Protein AF-A0A7Y5U9P2-F1 (afdb_monomer_lite)

Structure (mmCIF, N/CA/C/O backbone):
data_AF-A0A7Y5U9P2-F1
#
_entry.id   AF-A0A7Y5U9P2-F1
#
loop_
_atom_site.group_PDB
_atom_site.id
_atom_site.type_symbol
_atom_site.label_atom_id
_atom_site.label_alt_id
_atom_site.label_comp_id
_atom_site.label_asym_id
_atom_site.label_entity_id
_atom_site.label_seq_id
_atom_site.pdbx_PDB_ins_code
_atom_site.Cartn_x
_atom_site.Cartn_y
_atom_site.Cartn_z
_atom_site.occupancy
_atom_site.B_iso_or_equiv
_atom_site.auth_seq_id
_atom_site.auth_comp_id
_atom_site.auth_asym_id
_atom_site.auth_atom_id
_atom_site.pdbx_PDB_model_num
ATOM 1 N N . MET A 1 1 ? 6.191 20.728 -58.300 1.00 41.56 1 MET A N 1
ATOM 2 C CA . MET A 1 1 ? 7.623 20.374 -58.241 1.00 41.56 1 MET A CA 1
ATOM 3 C C . MET A 1 1 ? 8.289 21.293 -57.233 1.00 41.56 1 MET A C 1
ATOM 5 O O . MET A 1 1 ? 8.099 22.493 -57.338 1.00 41.56 1 MET A O 1
ATOM 9 N N . SER A 1 2 ? 9.004 20.695 -56.280 1.00 43.69 2 SER A N 1
ATOM 10 C CA . SER A 1 2 ? 10.099 21.276 -55.487 1.00 43.69 2 SER A CA 1
ATOM 11 C C . SER A 1 2 ? 9.827 22.533 -54.649 1.00 43.69 2 SER A C 1
ATOM 13 O O . SER A 1 2 ? 9.914 23.647 -55.150 1.00 43.69 2 SER A O 1
ATOM 15 N N . ILE A 1 3 ? 9.689 22.352 -53.332 1.00 45.91 3 ILE A N 1
ATOM 16 C CA . ILE A 1 3 ? 10.258 23.297 -52.360 1.00 45.91 3 ILE A CA 1
ATOM 17 C C . ILE A 1 3 ? 11.087 22.473 -51.377 1.00 45.91 3 ILE A C 1
ATOM 19 O O . ILE A 1 3 ? 10.565 21.633 -50.647 1.00 45.91 3 ILE A O 1
ATOM 23 N N . GLY A 1 4 ? 12.402 22.660 -51.469 1.00 35.84 4 GLY A N 1
ATOM 24 C CA . GLY A 1 4 ? 13.397 22.046 -50.607 1.00 35.84 4 GLY A CA 1
ATOM 25 C C . GLY A 1 4 ? 13.623 22.843 -49.321 1.00 35.84 4 GLY A C 1
ATOM 26 O O . GLY A 1 4 ? 13.530 24.064 -49.306 1.00 35.84 4 GLY A O 1
ATOM 27 N N . LEU A 1 5 ? 13.895 22.077 -48.267 1.00 44.22 5 LEU A N 1
ATOM 28 C CA . LEU A 1 5 ? 14.915 22.222 -47.224 1.00 44.22 5 LEU A CA 1
ATOM 29 C C . LEU A 1 5 ? 15.394 23.612 -46.716 1.00 44.22 5 LEU A C 1
ATOM 31 O O . LEU A 1 5 ? 15.969 24.410 -47.446 1.00 44.22 5 LEU A O 1
ATOM 35 N N . ILE A 1 6 ? 15.396 23.673 -45.372 1.00 47.00 6 ILE A N 1
ATOM 36 C CA . ILE A 1 6 ? 16.311 24.353 -44.426 1.00 47.00 6 ILE A CA 1
ATOM 37 C C . ILE A 1 6 ? 15.894 25.745 -43.933 1.00 47.00 6 ILE A C 1
ATOM 39 O O . ILE A 1 6 ? 16.114 26.769 -44.567 1.00 47.00 6 ILE A O 1
ATOM 43 N N . GLY A 1 7 ? 15.430 25.758 -42.684 1.00 35.41 7 GLY A N 1
ATOM 44 C CA . GLY A 1 7 ? 15.408 26.919 -41.803 1.00 35.41 7 GLY A CA 1
ATOM 45 C C . GLY A 1 7 ? 15.567 26.436 -40.368 1.00 35.41 7 GLY A C 1
ATOM 46 O O . GLY A 1 7 ? 14.586 26.248 -39.658 1.00 35.41 7 GLY A O 1
ATOM 47 N N . ALA A 1 8 ? 16.807 26.122 -39.995 1.00 49.84 8 ALA A N 1
ATOM 48 C CA . ALA A 1 8 ? 17.192 25.709 -38.655 1.00 49.84 8 ALA A CA 1
ATOM 49 C C . ALA A 1 8 ? 16.978 26.846 -37.646 1.00 49.84 8 ALA A C 1
ATOM 51 O O . ALA A 1 8 ? 17.424 27.968 -37.876 1.00 49.84 8 ALA A O 1
ATOM 52 N N . GLY A 1 9 ? 16.370 26.518 -36.506 1.00 35.91 9 GLY A N 1
ATOM 53 C CA . GLY A 1 9 ? 16.414 27.359 -35.315 1.00 35.91 9 GLY A CA 1
ATOM 54 C C . GLY A 1 9 ? 15.112 27.378 -34.531 1.00 35.91 9 GLY A C 1
ATOM 55 O O . GLY A 1 9 ? 14.292 28.256 -34.757 1.00 35.91 9 GLY A O 1
ATOM 56 N N . ALA A 1 10 ? 14.959 26.449 -33.583 1.00 37.12 10 ALA A N 1
ATOM 57 C CA . ALA A 1 10 ? 14.466 26.745 -32.234 1.00 37.12 10 ALA A CA 1
ATOM 58 C C . ALA A 1 10 ? 14.380 25.477 -31.365 1.00 37.12 10 ALA A C 1
ATOM 60 O O . ALA A 1 10 ? 13.812 24.468 -31.766 1.00 37.12 10 ALA A O 1
ATOM 61 N N . LEU A 1 11 ? 14.858 25.644 -30.130 1.00 37.47 11 LEU A N 1
ATOM 62 C CA . LEU A 1 11 ? 14.423 24.983 -28.898 1.00 37.47 11 LEU A CA 1
ATOM 63 C C . LEU A 1 11 ? 14.858 23.535 -28.619 1.00 37.47 11 LEU A C 1
ATOM 65 O O . LEU A 1 11 ? 14.183 22.551 -28.902 1.00 37.47 11 LEU A O 1
ATOM 69 N N . SER A 1 12 ? 15.963 23.466 -27.882 1.00 54.12 12 SER A N 1
ATOM 70 C CA . SER A 1 12 ? 16.293 22.445 -26.894 1.00 54.12 12 SER A CA 1
ATOM 71 C C . SER A 1 12 ? 15.109 22.129 -25.976 1.00 54.12 12 SER A C 1
ATOM 73 O O . SER A 1 12 ? 14.766 23.008 -25.199 1.00 54.12 12 SER A O 1
ATOM 75 N N . ILE A 1 13 ? 14.571 20.901 -25.968 1.00 40.31 13 ILE A N 1
ATOM 76 C CA . ILE A 1 13 ? 14.092 20.228 -24.742 1.00 40.31 13 ILE A CA 1
ATOM 77 C C . ILE A 1 13 ? 14.011 18.703 -24.967 1.00 40.31 13 ILE A C 1
ATOM 79 O O . ILE A 1 13 ? 13.322 18.241 -25.867 1.00 40.31 13 ILE A O 1
ATOM 83 N N . GLY A 1 14 ? 14.683 17.933 -24.106 1.00 39.47 14 GLY A N 1
ATOM 84 C CA . GLY A 1 14 ? 14.170 16.657 -23.596 1.00 39.47 14 GLY A CA 1
ATOM 85 C C . GLY A 1 14 ? 14.153 15.437 -24.519 1.00 39.47 14 GLY A C 1
ATOM 86 O O . GLY A 1 14 ? 13.094 15.019 -24.964 1.00 39.47 14 GLY A O 1
ATOM 87 N N . VAL A 1 15 ? 15.286 14.741 -24.648 1.00 40.34 15 VAL A N 1
ATOM 88 C CA . VAL A 1 15 ? 15.251 13.282 -24.866 1.00 40.34 15 VAL A CA 1
ATOM 89 C C . VAL A 1 15 ? 16.129 12.599 -23.826 1.00 40.34 15 VAL A C 1
ATOM 91 O O . VAL A 1 15 ? 17.180 12.037 -24.108 1.00 40.34 15 VAL A O 1
ATOM 94 N N . GLY A 1 16 ? 15.684 12.687 -22.576 1.00 32.62 16 GLY A N 1
ATOM 95 C CA . GLY A 1 16 ? 16.026 11.709 -21.553 1.00 32.62 16 GLY A CA 1
ATOM 96 C C . GLY A 1 16 ? 14.939 10.642 -21.528 1.00 32.62 16 GLY A C 1
ATOM 97 O O . GLY A 1 16 ? 14.170 10.587 -20.576 1.00 32.62 16 GLY A O 1
ATOM 98 N N . CYS A 1 17 ? 14.829 9.829 -22.583 1.00 46.78 17 CYS A N 1
ATOM 99 C CA . CYS A 1 17 ? 14.017 8.615 -22.529 1.00 46.78 17 CYS A CA 1
ATOM 100 C C . CYS A 1 17 ? 14.642 7.673 -21.494 1.00 46.78 17 CYS A C 1
ATOM 102 O O . CYS A 1 17 ? 15.599 6.961 -21.790 1.00 46.78 17 CYS A O 1
ATOM 104 N N . LYS A 1 18 ? 14.118 7.684 -20.268 1.00 44.47 18 LYS A N 1
ATOM 105 C CA . LYS A 1 18 ? 14.417 6.677 -19.246 1.00 44.47 18 LYS A CA 1
ATOM 106 C C . LYS A 1 18 ? 13.120 6.096 -18.679 1.00 44.47 18 LYS A C 1
ATOM 108 O O . LYS A 1 18 ? 12.946 5.994 -17.478 1.00 44.47 18 LYS A O 1
ATOM 113 N N . GLY A 1 19 ? 12.216 5.715 -19.578 1.00 40.44 19 GLY A N 1
ATOM 114 C CA . GLY A 1 19 ? 11.197 4.705 -19.314 1.00 40.44 19 GLY A CA 1
ATOM 115 C C . GLY A 1 19 ? 11.615 3.443 -20.056 1.00 40.44 19 GLY A C 1
ATOM 116 O O . GLY A 1 19 ? 11.515 3.389 -21.281 1.00 40.44 19 GLY A O 1
ATOM 117 N N . ALA A 1 20 ? 12.173 2.466 -19.346 1.00 40.81 20 ALA A N 1
ATOM 118 C CA . ALA A 1 20 ? 12.488 1.173 -19.934 1.00 40.81 20 ALA A CA 1
ATOM 119 C C . ALA A 1 20 ? 11.170 0.461 -20.281 1.00 40.81 20 ALA A C 1
ATOM 121 O O . ALA A 1 20 ? 10.422 0.070 -19.394 1.00 40.81 20 ALA A O 1
ATOM 122 N N . SER A 1 21 ? 10.878 0.320 -21.574 1.00 39.03 21 SER A N 1
ATOM 123 C CA . SER A 1 21 ? 9.819 -0.564 -22.073 1.00 39.03 21 SER A CA 1
ATOM 124 C C . SER A 1 21 ? 10.376 -1.984 -22.212 1.00 39.03 21 SER A C 1
ATOM 126 O O . SER A 1 21 ? 11.446 -2.157 -22.797 1.00 39.03 21 SER A O 1
ATOM 128 N N . SER A 1 22 ? 9.672 -2.997 -21.695 1.00 37.66 22 SER A N 1
ATOM 129 C CA . SER A 1 22 ? 9.987 -4.414 -21.944 1.00 37.66 22 SER A CA 1
ATOM 130 C C . SER A 1 22 ? 9.070 -5.004 -23.026 1.00 37.66 22 SER A C 1
ATOM 132 O O . SER A 1 22 ? 7.995 -4.476 -23.306 1.00 37.66 22 SER A O 1
ATOM 134 N N . ALA A 1 23 ? 9.490 -6.122 -23.627 1.00 37.50 23 ALA A N 1
ATOM 135 C CA . ALA A 1 23 ? 8.820 -6.788 -24.749 1.00 37.50 23 ALA A CA 1
ATOM 136 C C . ALA A 1 23 ? 7.516 -7.551 -24.397 1.00 37.50 23 ALA A C 1
ATOM 138 O O . ALA A 1 23 ? 6.869 -8.065 -25.305 1.00 37.50 23 ALA A O 1
ATOM 139 N N . SER A 1 24 ? 7.105 -7.608 -23.123 1.00 46.84 24 SER A N 1
ATOM 140 C CA . SER A 1 24 ? 5.747 -8.009 -22.691 1.00 46.84 24 SER A CA 1
ATOM 141 C C . SER A 1 24 ? 4.883 -6.821 -22.235 1.00 46.84 24 SER A C 1
ATOM 143 O O . SER A 1 24 ? 3.716 -6.995 -21.903 1.00 46.84 24 SER A O 1
ATOM 145 N N . GLY A 1 25 ? 5.433 -5.604 -22.283 1.00 42.47 25 GLY A N 1
ATOM 146 C CA . GLY A 1 25 ? 4.687 -4.359 -22.437 1.00 42.47 25 GLY A CA 1
ATOM 147 C C . GLY A 1 25 ? 4.116 -3.685 -21.194 1.00 42.47 25 GLY A C 1
ATOM 148 O O . GLY A 1 25 ? 3.985 -2.471 -21.242 1.00 42.47 25 GLY A O 1
ATOM 149 N N . GLU A 1 26 ? 3.800 -4.363 -20.089 1.00 40.84 26 GLU A N 1
ATOM 150 C CA . GLU A 1 26 ? 2.985 -3.706 -19.048 1.00 40.84 26 GLU A CA 1
ATOM 151 C C . GLU A 1 26 ? 3.757 -3.147 -17.846 1.00 40.84 26 GLU A C 1
ATOM 153 O O . GLU A 1 26 ? 3.709 -3.669 -16.741 1.00 40.84 26 GLU A O 1
ATOM 158 N N . CYS A 1 27 ? 4.386 -1.990 -18.079 1.00 53.34 27 CYS A N 1
ATOM 159 C CA . CYS A 1 27 ? 4.260 -0.822 -17.190 1.00 53.34 27 CYS A CA 1
ATOM 160 C C . CYS A 1 27 ? 3.184 0.142 -17.777 1.00 53.34 27 CYS A C 1
ATOM 162 O O . CYS A 1 27 ? 3.394 1.350 -17.820 1.00 53.34 27 CYS A O 1
ATOM 164 N N . LEU A 1 28 ? 2.072 -0.361 -18.353 1.00 49.97 28 LEU A N 1
ATOM 165 C CA . LEU A 1 28 ? 1.257 0.380 -19.352 1.00 49.97 28 LEU A CA 1
ATOM 166 C C . LEU A 1 28 ? 0.459 1.594 -18.828 1.00 49.97 28 LEU A C 1
ATOM 168 O O . LEU A 1 28 ? -0.209 2.260 -19.616 1.00 49.97 28 LEU A O 1
ATOM 172 N N . SER A 1 29 ? 0.511 1.953 -17.546 1.00 55.09 29 SER A N 1
ATOM 173 C CA . SER A 1 29 ? -0.101 3.214 -17.065 1.00 55.09 29 SER A CA 1
ATOM 174 C C . SER A 1 29 ? 0.685 3.945 -15.982 1.00 55.09 29 SER A C 1
ATOM 176 O O . SER A 1 29 ? 0.401 5.107 -15.703 1.00 55.09 29 SER A O 1
ATOM 178 N N . TYR A 1 30 ? 1.691 3.298 -15.400 1.00 56.22 30 TYR A N 1
ATOM 179 C CA . TYR A 1 30 ? 2.514 3.857 -14.337 1.00 56.22 30 TYR A CA 1
AT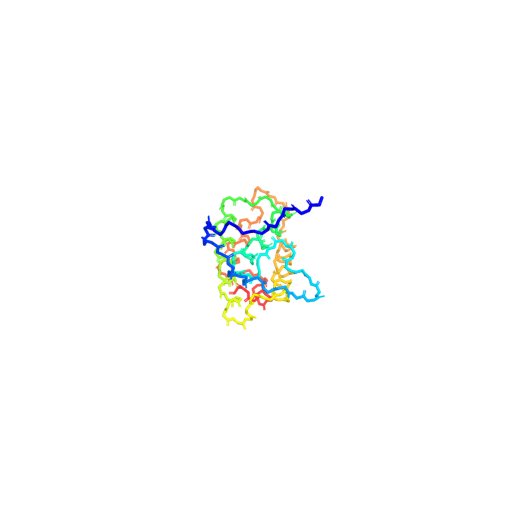OM 180 C C . TYR A 1 30 ? 3.971 3.755 -14.755 1.00 56.22 30 TYR A C 1
ATOM 182 O O . TYR A 1 30 ? 4.396 2.732 -15.290 1.00 56.22 30 TYR A O 1
ATOM 190 N N . SER A 1 31 ? 4.741 4.811 -14.522 1.00 67.75 31 SER A N 1
ATOM 191 C CA . SER A 1 31 ? 6.177 4.777 -14.769 1.00 67.75 31 SER A CA 1
ATOM 192 C C . SER A 1 31 ? 6.828 3.660 -13.935 1.00 67.75 31 SER A C 1
ATOM 194 O O . SER A 1 31 ? 6.432 3.436 -12.794 1.00 67.75 31 SER A O 1
ATOM 196 N N . CYS A 1 32 ? 7.818 2.934 -14.470 1.00 72.00 32 CYS A N 1
ATOM 197 C CA . CYS A 1 32 ? 8.545 1.915 -13.697 1.00 72.00 32 CYS A CA 1
ATOM 198 C C . CYS A 1 32 ? 9.543 2.596 -12.724 1.00 72.00 32 CYS A C 1
ATOM 200 O O . CYS A 1 32 ? 10.761 2.446 -12.832 1.00 72.00 32 CYS A O 1
ATOM 202 N N . ASP A 1 33 ? 9.024 3.409 -11.808 1.00 78.94 33 ASP A N 1
ATOM 203 C CA . ASP A 1 33 ? 9.758 4.152 -10.790 1.00 78.94 33 ASP A CA 1
ATOM 204 C C . ASP A 1 33 ? 8.964 4.224 -9.476 1.00 78.94 33 ASP A C 1
ATOM 206 O O . ASP A 1 33 ? 7.914 3.599 -9.320 1.00 78.94 33 ASP A O 1
ATOM 210 N N . GLU A 1 34 ? 9.509 4.951 -8.504 1.00 82.94 34 GLU A N 1
ATOM 211 C CA . GLU A 1 34 ? 8.954 5.065 -7.159 1.00 82.94 34 GLU A CA 1
ATOM 212 C C . GLU A 1 34 ? 7.543 5.665 -7.161 1.00 82.94 34 GLU A C 1
ATOM 214 O O . GLU A 1 34 ? 6.660 5.144 -6.481 1.00 82.94 34 GLU A O 1
ATOM 219 N N . ASP A 1 35 ? 7.307 6.709 -7.956 1.00 83.75 35 ASP A N 1
ATOM 220 C CA . ASP A 1 35 ? 6.004 7.361 -8.053 1.00 83.75 35 ASP A CA 1
ATOM 221 C C . ASP A 1 35 ? 4.987 6.453 -8.743 1.00 83.75 35 ASP A C 1
ATOM 223 O O . ASP A 1 35 ? 3.844 6.342 -8.294 1.00 83.75 35 ASP A O 1
ATOM 227 N N . GLY A 1 36 ? 5.401 5.730 -9.785 1.00 82.38 36 GLY A N 1
ATOM 228 C CA . GLY A 1 36 ? 4.524 4.758 -10.431 1.00 82.38 36 GLY A CA 1
ATOM 229 C C . GLY A 1 36 ? 4.171 3.563 -9.542 1.00 82.38 36 GLY A C 1
ATOM 230 O O . GLY A 1 36 ? 3.026 3.110 -9.564 1.00 82.38 36 GLY A O 1
ATOM 231 N N . ALA A 1 37 ? 5.099 3.090 -8.703 1.00 83.75 37 ALA A N 1
ATOM 232 C CA . ALA A 1 37 ? 4.822 2.030 -7.732 1.00 83.75 37 ALA A CA 1
ATOM 233 C C . ALA A 1 37 ? 3.786 2.486 -6.693 1.00 83.75 37 ALA A C 1
ATOM 235 O O . ALA A 1 37 ? 2.820 1.772 -6.420 1.00 83.75 37 ALA A O 1
ATOM 236 N N . LYS A 1 38 ? 3.943 3.706 -6.161 1.00 87.06 38 LYS A N 1
ATOM 237 C CA . LYS A 1 38 ? 2.981 4.305 -5.223 1.00 87.06 38 LYS A CA 1
ATOM 238 C C . LYS A 1 38 ? 1.613 4.500 -5.868 1.00 87.06 38 LYS A C 1
ATOM 240 O O . LYS A 1 38 ? 0.603 4.152 -5.265 1.00 87.06 38 LYS A O 1
ATOM 245 N N . ALA A 1 39 ? 1.575 5.019 -7.093 1.00 86.19 39 ALA A N 1
ATOM 246 C CA . ALA A 1 39 ? 0.333 5.264 -7.818 1.00 86.19 39 ALA A CA 1
ATOM 247 C C . ALA A 1 39 ? -0.426 3.964 -8.129 1.00 86.19 39 ALA A C 1
ATOM 249 O O . ALA A 1 39 ? -1.646 3.919 -7.987 1.00 86.19 39 ALA A O 1
ATOM 250 N N . MET A 1 40 ? 0.285 2.889 -8.480 1.00 86.25 40 MET A N 1
ATOM 251 C CA . MET A 1 40 ? -0.309 1.565 -8.683 1.00 86.25 40 MET A CA 1
ATOM 252 C C . MET A 1 40 ? -0.901 0.993 -7.384 1.00 86.25 40 MET A C 1
ATOM 254 O O . MET A 1 40 ? -2.014 0.457 -7.388 1.00 86.25 40 MET A O 1
ATOM 258 N N . LEU A 1 41 ? -0.185 1.128 -6.262 1.00 86.25 41 LEU A N 1
ATOM 259 C CA . LEU A 1 41 ? -0.666 0.671 -4.956 1.00 86.25 41 LEU A CA 1
ATOM 260 C C . LEU A 1 41 ? -1.908 1.451 -4.513 1.00 86.25 41 LEU A C 1
ATOM 262 O O . LEU A 1 41 ? -2.881 0.832 -4.091 1.00 86.25 41 LEU A O 1
ATOM 266 N N . TRP A 1 42 ? -1.916 2.777 -4.681 1.00 87.75 42 TRP A N 1
ATOM 267 C CA . TRP A 1 42 ? -3.092 3.602 -4.393 1.00 87.75 42 TRP A CA 1
ATOM 268 C C . TRP A 1 42 ? -4.281 3.265 -5.281 1.00 87.75 42 TRP A C 1
ATOM 270 O O . TRP A 1 42 ? -5.376 3.084 -4.763 1.00 87.75 42 TRP A O 1
ATOM 280 N N . ALA A 1 43 ? -4.068 3.080 -6.585 1.00 87.06 43 ALA A N 1
ATOM 281 C CA . ALA A 1 43 ? -5.137 2.656 -7.481 1.00 87.06 43 ALA A CA 1
ATOM 282 C C . ALA A 1 43 ? -5.741 1.313 -7.052 1.00 87.06 43 ALA A C 1
ATOM 284 O O . ALA A 1 43 ? -6.953 1.153 -7.068 1.00 87.06 43 ALA A O 1
ATOM 285 N N . THR A 1 44 ? -4.914 0.374 -6.588 1.00 87.12 44 THR A N 1
ATOM 286 C CA . THR A 1 44 ? -5.393 -0.919 -6.074 1.00 87.12 44 THR A CA 1
ATOM 287 C C . THR A 1 44 ? -6.252 -0.760 -4.812 1.00 87.12 44 THR A C 1
ATOM 289 O O . THR A 1 44 ? -7.241 -1.476 -4.649 1.00 87.12 44 THR A O 1
ATOM 292 N N . VAL A 1 45 ? -5.901 0.179 -3.927 1.00 87.06 45 VAL A N 1
ATOM 293 C CA . VAL A 1 45 ? -6.715 0.519 -2.748 1.00 87.06 45 VAL A CA 1
ATOM 294 C C . VAL A 1 45 ? -8.033 1.161 -3.174 1.00 87.06 45 VAL A C 1
ATOM 296 O O . VAL A 1 45 ? -9.083 0.706 -2.728 1.00 87.06 45 VAL A O 1
ATOM 299 N N . ASP A 1 46 ? -7.987 2.147 -4.071 1.00 86.00 46 ASP A N 1
ATOM 300 C CA . ASP A 1 46 ? -9.155 2.900 -4.546 1.00 86.00 46 ASP A CA 1
ATOM 301 C C . ASP A 1 46 ? -10.130 2.042 -5.378 1.00 86.00 46 ASP A C 1
ATOM 303 O O . ASP A 1 46 ? -11.325 2.330 -5.422 1.00 86.00 46 ASP A O 1
ATOM 307 N N . GLU A 1 47 ? -9.648 0.965 -6.015 1.00 82.75 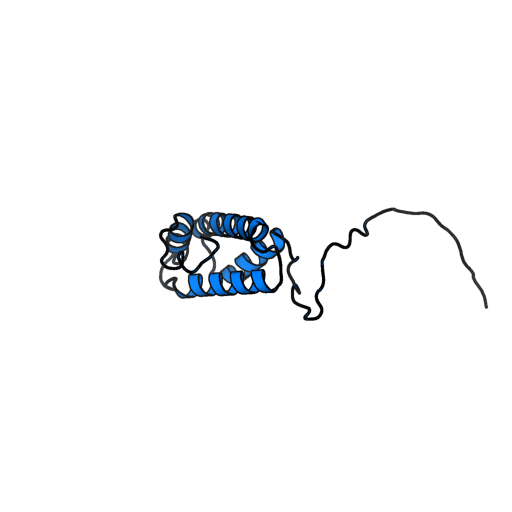47 GLU A N 1
ATOM 308 C CA . GLU A 1 47 ? -10.491 -0.047 -6.673 1.00 82.75 47 GLU A CA 1
ATOM 309 C C . GLU A 1 47 ? -11.379 -0.811 -5.669 1.00 82.75 47 GLU A C 1
ATOM 311 O O . GLU A 1 47 ? -12.432 -1.319 -6.055 1.00 82.75 47 GLU A O 1
ATOM 316 N N . THR A 1 48 ? -10.966 -0.902 -4.398 1.00 83.50 48 THR A N 1
ATOM 317 C CA . THR A 1 48 ? -11.598 -1.774 -3.387 1.00 83.50 48 THR A CA 1
ATOM 318 C C . THR A 1 48 ? -12.292 -0.984 -2.273 1.00 83.50 48 THR A C 1
ATOM 320 O O . THR A 1 48 ? -13.377 -1.350 -1.833 1.00 83.50 48 THR A O 1
ATOM 323 N N . TYR A 1 49 ? -11.694 0.120 -1.824 1.00 80.81 49 TYR A N 1
ATOM 324 C CA . TYR A 1 49 ? -12.182 0.951 -0.723 1.00 80.81 49 TYR A CA 1
ATOM 325 C C . TYR A 1 49 ? -12.167 2.429 -1.107 1.00 80.81 49 TYR A C 1
ATOM 327 O O . TYR A 1 49 ? -11.320 2.877 -1.870 1.00 80.81 49 TYR A O 1
ATOM 335 N N . GLN A 1 50 ? -13.042 3.223 -0.487 1.00 84.69 50 GLN A N 1
ATOM 336 C CA . GLN A 1 50 ? -12.832 4.668 -0.374 1.00 84.69 50 GLN A CA 1
ATOM 337 C C . GLN A 1 50 ? -12.116 4.952 0.954 1.00 84.69 50 GLN A C 1
ATOM 339 O O . GLN A 1 50 ? -12.776 4.997 1.995 1.00 84.69 50 GLN A O 1
ATOM 344 N N . PRO A 1 51 ? -10.777 5.095 0.967 1.00 83.25 51 PRO A N 1
ATOM 345 C CA . PRO A 1 51 ? -10.030 5.242 2.209 1.00 83.25 51 PRO A CA 1
ATOM 346 C C . PRO A 1 51 ? -10.391 6.549 2.931 1.00 83.25 51 PRO A C 1
ATOM 348 O O . PRO A 1 51 ? -10.402 7.631 2.337 1.00 83.25 51 PRO A O 1
ATOM 351 N N . SER A 1 52 ? -10.631 6.454 4.240 1.00 87.94 52 SER A N 1
ATOM 352 C CA . SER A 1 52 ? -10.739 7.612 5.132 1.00 87.94 52 SER A CA 1
ATOM 353 C C . SER A 1 52 ? -9.403 8.365 5.220 1.00 87.94 52 SER A C 1
ATOM 355 O O . SER A 1 52 ? -8.347 7.813 4.918 1.00 87.94 52 SER A O 1
ATOM 357 N N . GLU A 1 53 ? -9.398 9.614 5.695 1.00 90.12 53 GLU A N 1
ATOM 358 C CA . GLU A 1 53 ? -8.144 10.372 5.890 1.00 90.12 53 GLU A CA 1
ATOM 359 C C . GLU A 1 53 ? -7.167 9.667 6.851 1.00 90.12 53 GLU A C 1
ATOM 361 O O . GLU A 1 53 ? -5.944 9.721 6.679 1.00 90.12 53 GLU A O 1
ATOM 366 N N . ARG A 1 54 ? -7.709 8.933 7.831 1.00 87.38 54 ARG A N 1
ATOM 367 C CA . ARG A 1 54 ? -6.930 8.082 8.735 1.00 87.38 54 ARG A CA 1
ATOM 368 C C . ARG A 1 54 ? -6.261 6.940 7.974 1.00 87.38 54 ARG A C 1
ATOM 370 O O . ARG A 1 54 ? -5.046 6.775 8.081 1.00 87.38 54 ARG A O 1
ATOM 377 N N . ALA A 1 55 ? -7.034 6.196 7.181 1.00 87.94 55 ALA A N 1
ATOM 378 C CA . ALA A 1 55 ? -6.515 5.120 6.346 1.00 87.94 55 ALA A CA 1
ATOM 379 C C . ALA A 1 55 ? -5.467 5.644 5.358 1.00 87.94 55 ALA A C 1
ATOM 381 O O . ALA A 1 55 ? -4.394 5.058 5.257 1.00 87.94 55 ALA A O 1
ATOM 382 N N . LYS A 1 56 ? -5.722 6.788 4.706 1.00 89.25 56 LYS A N 1
ATOM 383 C CA . LYS A 1 56 ? -4.783 7.418 3.769 1.00 89.25 56 LYS A CA 1
ATOM 384 C C . LYS A 1 56 ? -3.438 7.731 4.410 1.00 89.25 56 LYS A C 1
ATOM 386 O O . LYS A 1 56 ? -2.396 7.455 3.825 1.00 89.25 56 LYS A O 1
ATOM 391 N N . THR A 1 57 ? -3.460 8.273 5.626 1.00 90.50 57 THR A N 1
ATOM 392 C CA . THR A 1 57 ? -2.239 8.615 6.363 1.00 90.50 57 THR A CA 1
ATOM 393 C C . THR A 1 57 ? -1.427 7.365 6.704 1.00 90.50 57 THR A C 1
ATOM 395 O O . THR A 1 57 ? -0.229 7.317 6.430 1.00 90.50 57 THR A O 1
ATOM 398 N N . ALA A 1 58 ? -2.068 6.340 7.275 1.00 88.31 58 ALA A N 1
ATOM 399 C CA . ALA A 1 58 ? -1.377 5.125 7.699 1.00 88.31 58 ALA A CA 1
ATOM 400 C C . ALA A 1 58 ? -0.907 4.269 6.506 1.00 88.31 58 ALA A C 1
ATOM 402 O O . ALA A 1 58 ? 0.257 3.871 6.459 1.00 88.31 58 ALA A O 1
ATOM 403 N N . LEU A 1 59 ? -1.762 4.052 5.500 1.00 88.75 59 LEU A N 1
ATOM 404 C CA . LEU A 1 59 ? -1.375 3.346 4.273 1.00 88.75 59 LEU A CA 1
ATOM 405 C C . LEU A 1 59 ? -0.334 4.115 3.472 1.00 88.75 59 LEU A C 1
ATOM 407 O O . LEU A 1 59 ? 0.556 3.485 2.918 1.00 88.75 59 LEU A O 1
ATOM 411 N N . GLY A 1 60 ? -0.391 5.448 3.445 1.00 90.06 60 GLY A N 1
ATOM 412 C CA . GLY A 1 60 ? 0.621 6.268 2.781 1.00 90.06 60 GLY A CA 1
ATOM 413 C C . GLY A 1 60 ? 2.019 6.006 3.325 1.00 90.06 60 GLY A C 1
ATOM 414 O O . GLY A 1 60 ? 2.937 5.776 2.546 1.00 90.06 60 GLY A O 1
ATOM 415 N N . GLN A 1 61 ? 2.164 5.909 4.650 1.00 89.19 61 GLN A N 1
ATOM 416 C CA . GLN A 1 61 ? 3.441 5.558 5.279 1.00 89.19 61 GLN A CA 1
ATOM 417 C C . GLN A 1 61 ? 3.932 4.163 4.871 1.00 89.19 61 GLN A C 1
ATOM 419 O O . GLN A 1 61 ? 5.121 3.985 4.605 1.00 89.19 61 GLN A O 1
ATOM 424 N N . VAL A 1 62 ? 3.031 3.180 4.791 1.00 87.62 62 VAL A N 1
ATOM 425 C CA . VAL A 1 62 ? 3.375 1.816 4.359 1.00 87.62 62 VAL A CA 1
ATOM 426 C C . VAL A 1 62 ? 3.747 1.776 2.879 1.00 87.62 62 VAL A C 1
ATOM 428 O O . VAL A 1 62 ? 4.730 1.140 2.511 1.00 87.62 62 VAL A O 1
ATOM 431 N N . ILE A 1 63 ? 2.990 2.464 2.028 1.00 89.19 63 ILE A N 1
ATOM 432 C CA . ILE A 1 63 ? 3.226 2.544 0.585 1.00 89.19 63 ILE A CA 1
ATOM 433 C C . ILE A 1 63 ? 4.559 3.254 0.307 1.00 89.19 63 ILE A C 1
ATOM 435 O O . ILE A 1 63 ? 5.343 2.773 -0.510 1.00 89.19 63 ILE A O 1
ATOM 439 N N . ASP A 1 64 ? 4.869 4.335 1.027 1.00 89.56 64 ASP A N 1
ATOM 440 C CA . ASP A 1 64 ? 6.158 5.024 0.936 1.00 89.56 64 ASP A CA 1
ATOM 441 C C . ASP A 1 64 ? 7.323 4.131 1.380 1.00 89.56 64 ASP A C 1
ATOM 443 O O . ASP A 1 64 ? 8.334 4.025 0.676 1.00 89.56 64 ASP A O 1
ATOM 447 N N . ALA A 1 65 ? 7.180 3.449 2.520 1.00 85.25 65 ALA A N 1
ATOM 448 C CA . ALA A 1 65 ? 8.180 2.501 3.004 1.00 85.25 65 ALA A CA 1
ATOM 449 C C . ALA A 1 65 ? 8.379 1.338 2.019 1.00 85.25 65 ALA A C 1
ATOM 451 O O . ALA A 1 65 ? 9.516 0.956 1.732 1.00 85.25 65 ALA A O 1
ATOM 452 N N . GLY A 1 66 ? 7.289 0.827 1.448 1.00 83.31 66 GLY A N 1
ATOM 453 C CA . GLY A 1 66 ? 7.296 -0.233 0.451 1.00 83.31 66 GLY A CA 1
ATOM 454 C C . GLY A 1 66 ? 7.997 0.171 -0.836 1.00 83.31 66 GLY A C 1
ATOM 455 O O . GLY A 1 66 ? 8.909 -0.529 -1.271 1.00 83.31 66 GLY A O 1
ATOM 456 N N . ALA A 1 67 ? 7.658 1.331 -1.401 1.00 85.06 67 ALA A N 1
ATOM 457 C CA . ALA A 1 67 ? 8.297 1.850 -2.608 1.00 85.06 67 ALA A CA 1
ATOM 458 C C . ALA A 1 67 ? 9.801 2.115 -2.394 1.00 85.06 67 ALA A C 1
ATOM 460 O O . ALA A 1 67 ? 10.627 1.765 -3.240 1.00 85.06 67 ALA A O 1
ATOM 461 N N . SER A 1 68 ? 10.178 2.653 -1.229 1.00 85.69 68 SER A N 1
ATOM 462 C CA . SER A 1 68 ? 11.585 2.839 -0.849 1.00 85.69 68 SER A CA 1
ATOM 463 C C . SER A 1 68 ? 12.329 1.502 -0.719 1.00 85.69 68 SER A C 1
ATOM 465 O O . SER A 1 68 ? 13.457 1.365 -1.195 1.00 85.69 68 SER A O 1
ATOM 467 N N . LYS A 1 69 ? 11.690 0.474 -0.149 1.00 80.81 69 LYS A N 1
ATOM 468 C CA . LYS A 1 69 ? 12.268 -0.871 -0.034 1.00 80.81 69 LYS A CA 1
ATOM 469 C C . LYS A 1 69 ? 12.387 -1.574 -1.390 1.00 80.81 69 LYS A C 1
ATOM 471 O O . LYS A 1 69 ? 13.426 -2.165 -1.669 1.00 80.81 69 LYS A O 1
ATOM 476 N N . MET A 1 70 ? 11.396 -1.438 -2.277 1.00 80.06 70 MET A N 1
ATOM 477 C CA . MET A 1 70 ? 11.471 -1.930 -3.664 1.00 80.06 70 MET A CA 1
ATOM 478 C C . MET A 1 70 ? 12.689 -1.363 -4.388 1.00 80.06 70 MET A C 1
ATOM 480 O O . MET A 1 70 ? 13.432 -2.109 -5.024 1.00 80.06 70 MET A O 1
ATOM 484 N N . LYS A 1 71 ? 12.933 -0.056 -4.239 1.00 83.38 71 LYS A N 1
ATOM 485 C CA . LYS A 1 71 ? 14.099 0.631 -4.806 1.00 83.38 71 LYS A CA 1
ATOM 486 C C . LYS A 1 71 ? 15.429 0.041 -4.334 1.00 83.38 71 LYS A C 1
ATOM 488 O O . LYS A 1 71 ? 16.382 0.037 -5.107 1.00 83.38 71 LYS A O 1
ATOM 493 N N . GLN A 1 72 ? 15.498 -0.415 -3.082 1.00 81.69 72 GLN A N 1
ATOM 494 C CA . GLN A 1 72 ? 16.711 -0.974 -2.478 1.00 81.69 72 GLN A CA 1
ATOM 495 C C . GLN A 1 72 ? 16.937 -2.448 -2.844 1.00 81.69 72 GLN A C 1
ATOM 497 O O . GLN A 1 72 ? 18.071 -2.818 -3.135 1.00 81.69 72 GLN A O 1
ATOM 502 N N . ASP A 1 73 ? 15.881 -3.268 -2.848 1.00 76.50 73 ASP A N 1
ATOM 503 C CA . ASP A 1 73 ? 16.013 -4.730 -2.917 1.00 76.50 73 ASP A CA 1
ATOM 504 C C . ASP A 1 73 ? 15.884 -5.305 -4.340 1.00 76.50 73 ASP A C 1
ATOM 506 O O . ASP A 1 73 ? 16.657 -6.182 -4.722 1.00 76.50 73 ASP A O 1
ATOM 510 N N . GLN A 1 74 ? 14.897 -4.856 -5.126 1.00 68.69 74 GLN A N 1
ATOM 511 C CA . GLN A 1 74 ? 14.532 -5.498 -6.407 1.00 68.69 74 GLN A CA 1
ATOM 512 C C . GLN A 1 74 ? 14.503 -4.542 -7.605 1.00 68.69 74 GLN A C 1
ATOM 514 O O . GLN A 1 74 ? 14.459 -4.980 -8.754 1.00 68.69 74 GLN A O 1
ATOM 519 N N . GLY A 1 75 ? 14.532 -3.235 -7.350 1.00 76.56 75 GLY A N 1
ATOM 520 C CA . GLY A 1 75 ? 14.256 -2.223 -8.356 1.00 76.56 75 GLY A CA 1
ATOM 521 C C . GLY A 1 75 ? 12.783 -2.192 -8.775 1.00 76.56 75 GLY A C 1
ATOM 522 O O . GLY A 1 75 ? 11.944 -2.990 -8.351 1.00 76.56 75 GLY A O 1
ATOM 523 N N . PHE A 1 76 ? 12.467 -1.223 -9.626 1.00 80.75 76 PHE A N 1
ATOM 524 C CA . PHE A 1 76 ? 11.131 -1.021 -10.176 1.00 80.75 76 PHE A CA 1
ATOM 525 C C . PHE A 1 76 ? 10.999 -1.801 -11.487 1.00 80.75 76 PHE A C 1
ATOM 527 O O . PHE A 1 76 ? 11.256 -1.279 -12.571 1.00 80.75 76 PHE A O 1
ATOM 534 N N . THR A 1 77 ? 10.664 -3.085 -11.373 1.00 80.75 77 THR A N 1
ATOM 535 C CA . THR A 1 77 ? 10.446 -3.993 -12.503 1.00 80.75 77 THR A CA 1
ATOM 536 C C . THR A 1 77 ? 8.966 -4.370 -12.582 1.00 80.75 77 THR A C 1
ATOM 538 O O . THR A 1 77 ? 8.259 -4.292 -11.576 1.00 80.75 77 THR A O 1
ATOM 541 N N . PRO A 1 78 ? 8.468 -4.822 -13.745 1.00 79.81 78 PRO A N 1
ATOM 542 C CA . PRO A 1 78 ? 7.092 -5.307 -13.851 1.00 79.81 78 PRO A CA 1
ATOM 543 C C . PRO A 1 78 ? 6.772 -6.429 -12.849 1.00 79.81 78 PRO A C 1
ATOM 545 O O . PRO A 1 78 ? 5.695 -6.450 -12.262 1.00 79.81 78 PRO A O 1
ATOM 548 N N . GLU A 1 79 ? 7.727 -7.329 -12.599 1.00 81.06 79 GLU A N 1
ATOM 549 C CA . GLU A 1 79 ? 7.573 -8.426 -11.635 1.00 81.06 79 GLU A CA 1
ATOM 550 C C . GLU A 1 79 ? 7.450 -7.915 -10.194 1.00 81.06 79 GLU A C 1
ATOM 552 O O . GLU A 1 79 ? 6.596 -8.392 -9.447 1.00 81.06 79 GLU A O 1
ATOM 557 N N . SER A 1 80 ? 8.260 -6.923 -9.800 1.00 79.12 80 SER A N 1
ATOM 558 C CA . SER A 1 80 ? 8.183 -6.352 -8.452 1.00 79.12 80 SER A CA 1
ATOM 559 C C . SER A 1 80 ? 6.900 -5.538 -8.249 1.00 79.12 80 SER A C 1
ATOM 561 O O . SER A 1 80 ? 6.322 -5.575 -7.162 1.00 79.12 80 SER A O 1
ATOM 563 N N . PHE A 1 81 ? 6.402 -4.874 -9.297 1.00 79.94 81 PHE A N 1
ATOM 564 C CA . PHE A 1 81 ? 5.100 -4.201 -9.295 1.00 79.94 81 PHE A CA 1
ATOM 565 C C . PHE A 1 81 ? 3.948 -5.189 -9.130 1.00 79.94 81 PHE A C 1
ATOM 567 O O . PHE A 1 81 ? 3.096 -4.986 -8.269 1.00 79.94 81 PHE A O 1
ATOM 574 N N . GLU A 1 82 ? 3.924 -6.266 -9.915 1.00 83.19 82 GLU A N 1
ATOM 575 C CA . GLU A 1 82 ? 2.865 -7.273 -9.827 1.00 83.19 82 GLU A CA 1
ATOM 576 C C . GLU A 1 82 ? 2.871 -7.960 -8.455 1.00 83.19 82 GLU A C 1
ATOM 578 O O . GLU A 1 82 ? 1.822 -8.112 -7.828 1.00 83.19 82 GLU A O 1
ATOM 583 N N . LEU A 1 83 ? 4.055 -8.281 -7.924 1.00 83.06 83 LEU A N 1
ATOM 584 C CA . LEU A 1 83 ? 4.195 -8.807 -6.569 1.00 83.06 83 LEU A CA 1
ATOM 585 C C . LEU A 1 83 ? 3.643 -7.826 -5.521 1.00 83.06 83 LEU A C 1
ATOM 587 O O . LEU A 1 83 ? 2.896 -8.233 -4.630 1.00 83.06 83 LEU A O 1
ATOM 591 N N . ALA A 1 84 ? 3.974 -6.536 -5.626 1.00 81.19 84 ALA A N 1
ATOM 592 C CA . ALA A 1 84 ? 3.457 -5.506 -4.727 1.00 81.19 84 ALA A CA 1
ATOM 593 C C . ALA A 1 84 ? 1.938 -5.348 -4.826 1.00 81.19 84 ALA A C 1
ATOM 595 O O . ALA A 1 84 ? 1.263 -5.287 -3.795 1.00 81.19 84 ALA A O 1
ATOM 596 N N . ARG A 1 85 ? 1.387 -5.390 -6.042 1.00 84.31 85 ARG A N 1
ATOM 597 C CA . ARG A 1 85 ? -0.054 -5.342 -6.284 1.00 84.31 85 ARG A CA 1
ATOM 598 C C . ARG A 1 85 ? -0.776 -6.521 -5.645 1.00 84.31 85 ARG A C 1
ATOM 600 O O . ARG A 1 85 ? -1.752 -6.323 -4.928 1.00 84.31 85 ARG A O 1
ATOM 607 N N . GLN A 1 86 ? -0.306 -7.744 -5.883 1.00 85.25 86 GLN A N 1
ATOM 608 C CA . GLN A 1 86 ? -0.920 -8.954 -5.329 1.00 85.25 86 GLN A CA 1
ATOM 609 C C . GLN A 1 86 ? -0.883 -8.963 -3.804 1.00 85.25 86 GLN A C 1
ATOM 611 O O . GLN A 1 86 ? -1.850 -9.354 -3.157 1.00 85.25 86 GLN A O 1
ATOM 616 N N . ASN A 1 87 ? 0.225 -8.511 -3.228 1.00 85.19 87 ASN A N 1
ATOM 617 C CA . ASN A 1 87 ? 0.377 -8.399 -1.788 1.00 85.19 87 ASN A CA 1
ATOM 618 C C . ASN A 1 87 ? -0.567 -7.339 -1.194 1.00 85.19 87 ASN A C 1
ATOM 620 O O . ASN A 1 87 ? -1.159 -7.588 -0.147 1.00 85.19 87 ASN A O 1
ATOM 624 N N . MET A 1 88 ? -0.768 -6.207 -1.879 1.00 86.88 88 MET A N 1
ATOM 625 C CA . MET A 1 88 ? -1.751 -5.198 -1.471 1.00 86.88 88 MET A CA 1
ATOM 626 C C . MET A 1 88 ? -3.178 -5.743 -1.560 1.00 86.88 88 MET A C 1
ATOM 628 O O . MET A 1 88 ? -3.930 -5.619 -0.603 1.00 86.88 88 MET A O 1
ATOM 632 N N . LYS A 1 89 ? -3.537 -6.426 -2.656 1.00 87.19 89 LYS A N 1
ATOM 633 C CA . LYS A 1 89 ? -4.853 -7.072 -2.800 1.00 87.19 89 LYS A CA 1
ATOM 634 C C . LYS A 1 89 ? -5.138 -8.055 -1.666 1.00 87.19 89 LYS A C 1
ATOM 636 O O . LYS A 1 89 ? -6.181 -7.954 -1.042 1.00 87.19 89 LYS A O 1
ATOM 641 N N . LYS A 1 90 ? -4.175 -8.921 -1.329 1.00 86.56 90 LYS A N 1
ATOM 642 C CA . LYS A 1 90 ? -4.313 -9.852 -0.197 1.00 86.56 90 LYS A CA 1
ATOM 643 C C . LYS A 1 90 ? -4.546 -9.137 1.130 1.00 86.56 90 LYS A C 1
ATOM 645 O O . LYS A 1 90 ? -5.342 -9.613 1.924 1.00 86.56 90 LYS A O 1
ATOM 650 N N . PHE A 1 91 ? -3.850 -8.026 1.381 1.00 87.69 91 PHE A N 1
ATOM 651 C CA . PHE A 1 91 ? -4.101 -7.225 2.578 1.00 87.69 91 PHE A CA 1
ATOM 652 C C . PHE A 1 91 ? -5.537 -6.694 2.588 1.00 87.69 91 PHE A C 1
ATOM 654 O O . PHE A 1 91 ? -6.220 -6.850 3.592 1.00 87.69 91 PHE A O 1
ATOM 661 N N . LEU A 1 92 ? -5.999 -6.121 1.474 1.00 87.56 92 LEU A N 1
ATOM 66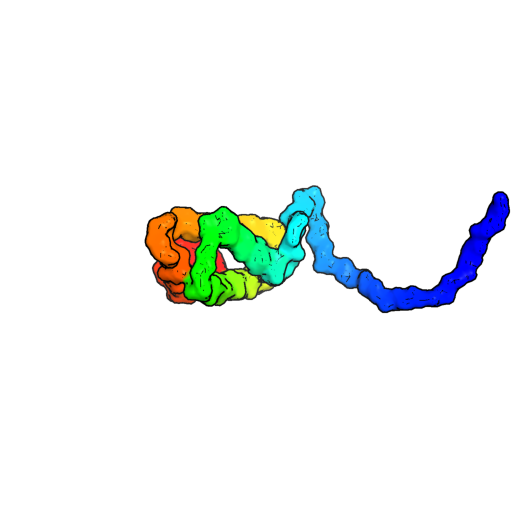2 C CA . LEU A 1 92 ? -7.357 -5.593 1.347 1.00 87.56 92 LEU A CA 1
ATOM 663 C C . LEU A 1 92 ? -8.425 -6.686 1.511 1.00 87.56 92 LEU A C 1
ATOM 665 O O . LEU A 1 92 ? -9.415 -6.440 2.185 1.00 87.56 92 LEU A O 1
ATOM 669 N N . ASP A 1 93 ? -8.194 -7.897 0.997 1.00 87.88 93 ASP A N 1
ATOM 670 C CA . ASP A 1 93 ? -9.081 -9.058 1.189 1.00 87.88 93 ASP A CA 1
ATOM 671 C C . ASP A 1 93 ? -9.202 -9.497 2.665 1.00 87.88 93 ASP A C 1
ATOM 673 O O . ASP A 1 93 ? -10.194 -10.115 3.054 1.00 87.88 93 ASP A O 1
ATOM 677 N N . GLU A 1 94 ? -8.203 -9.210 3.511 1.00 85.19 94 GLU A N 1
ATOM 678 C CA . GLU A 1 94 ? -8.268 -9.493 4.953 1.00 85.19 94 GLU A CA 1
ATOM 679 C C . GLU A 1 94 ? -9.012 -8.407 5.747 1.00 85.19 94 GLU A C 1
ATOM 681 O O . GLU A 1 94 ? -9.359 -8.624 6.915 1.00 85.19 94 GLU A O 1
ATOM 686 N N . VAL A 1 95 ? -9.254 -7.239 5.145 1.00 85.31 95 VAL A N 1
ATOM 687 C CA . VAL A 1 95 ? -9.959 -6.136 5.797 1.00 85.31 95 VAL A CA 1
ATOM 688 C C . VAL A 1 95 ? -11.466 -6.419 5.769 1.00 85.31 95 VAL A C 1
ATOM 690 O O . VAL A 1 95 ? -12.041 -6.655 4.710 1.00 85.31 95 VAL A O 1
ATOM 693 N N . PRO A 1 96 ? -12.161 -6.392 6.919 1.00 78.81 96 PRO A N 1
ATOM 694 C CA . PRO A 1 96 ? -13.605 -6.594 6.932 1.00 78.81 96 PRO A CA 1
ATOM 695 C C . PRO A 1 96 ? -14.313 -5.460 6.178 1.00 78.81 96 PRO A C 1
ATOM 697 O O . PRO A 1 96 ? -14.012 -4.297 6.399 1.00 78.81 96 PRO A O 1
ATOM 700 N N . GLU A 1 97 ? -15.302 -5.763 5.336 1.00 75.62 97 GLU A N 1
ATOM 701 C CA . GLU A 1 97 ? -16.033 -4.748 4.546 1.00 75.62 97 GLU A CA 1
ATOM 702 C C . GLU A 1 97 ? -17.036 -3.908 5.368 1.00 75.62 97 GLU A C 1
ATOM 704 O O . GLU A 1 97 ? -17.653 -2.975 4.858 1.00 75.62 97 GLU A O 1
ATOM 709 N N . GLY A 1 98 ? -17.237 -4.237 6.647 1.00 71.56 98 GLY A N 1
ATOM 710 C CA . GLY A 1 98 ? -18.231 -3.600 7.511 1.00 71.56 98 GLY A CA 1
ATOM 711 C C . GLY A 1 98 ? -17.660 -2.513 8.423 1.00 71.56 98 GLY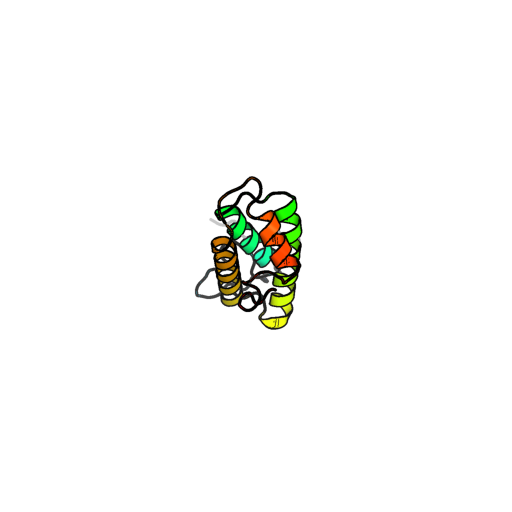 A C 1
ATOM 712 O O . GLY A 1 98 ? -16.584 -2.668 8.993 1.00 71.56 98 GLY A O 1
ATOM 713 N N . GLY A 1 99 ? -18.440 -1.452 8.644 1.00 72.06 99 GLY A N 1
ATOM 714 C CA . GLY A 1 99 ? -18.117 -0.359 9.569 1.00 72.06 99 GLY A CA 1
ATOM 715 C C . GLY A 1 99 ? -17.980 0.996 8.873 1.00 72.06 99 GLY A C 1
ATOM 716 O O . GLY A 1 99 ? -18.055 1.087 7.654 1.00 72.06 99 GLY A O 1
ATOM 717 N N . GLU A 1 100 ? -17.810 2.058 9.663 1.00 78.69 100 GLU A N 1
ATOM 718 C CA . GLU A 1 100 ? -17.659 3.433 9.152 1.00 78.69 100 GLU A CA 1
ATOM 719 C C . GLU A 1 100 ? -16.255 3.691 8.565 1.00 78.69 100 GLU A C 1
ATOM 721 O O . GLU A 1 100 ? -16.104 4.476 7.635 1.00 78.69 100 GLU A O 1
ATOM 726 N N . ASP A 1 101 ? -15.233 2.992 9.073 1.00 82.31 101 ASP A N 1
ATOM 727 C CA . ASP A 1 101 ? -13.835 3.070 8.622 1.00 82.31 101 ASP A CA 1
ATOM 728 C C . ASP A 1 101 ? -13.164 1.688 8.734 1.00 82.31 101 ASP A C 1
ATOM 730 O O . ASP A 1 101 ? -12.383 1.446 9.659 1.00 82.31 101 ASP A O 1
ATOM 734 N N . PRO A 1 102 ? -13.502 0.736 7.847 1.00 84.06 102 PRO A N 1
ATOM 735 C CA . PRO A 1 102 ? -12.961 -0.621 7.914 1.00 84.06 102 PRO A CA 1
ATOM 736 C C . PRO A 1 102 ? -11.445 -0.667 7.677 1.00 84.06 102 PRO A C 1
ATOM 738 O O . PRO A 1 102 ? -10.726 -1.430 8.323 1.00 84.06 102 PRO A O 1
ATOM 741 N N . LEU A 1 103 ? -10.948 0.189 6.779 1.00 87.69 103 LEU A N 1
ATOM 742 C CA . LEU A 1 103 ? -9.554 0.195 6.349 1.00 87.69 103 LEU A CA 1
ATOM 743 C C . LEU A 1 103 ? -8.625 0.925 7.326 1.00 87.69 103 LEU A C 1
ATOM 745 O O . LEU A 1 103 ? -7.461 0.554 7.430 1.00 87.69 103 LEU A O 1
ATOM 749 N N . GLY A 1 104 ? -9.103 1.934 8.059 1.00 88.81 104 GLY A N 1
ATOM 750 C CA . GLY A 1 104 ? -8.265 2.736 8.956 1.00 88.81 104 GLY A CA 1
ATOM 751 C C . GLY A 1 104 ? -7.514 1.927 10.019 1.00 88.81 104 GLY A C 1
ATOM 752 O O . GLY A 1 104 ? -6.288 2.026 10.082 1.00 88.81 104 GLY A O 1
ATOM 753 N N . PRO A 1 105 ? -8.188 1.099 10.839 1.00 88.44 105 PRO A N 1
ATOM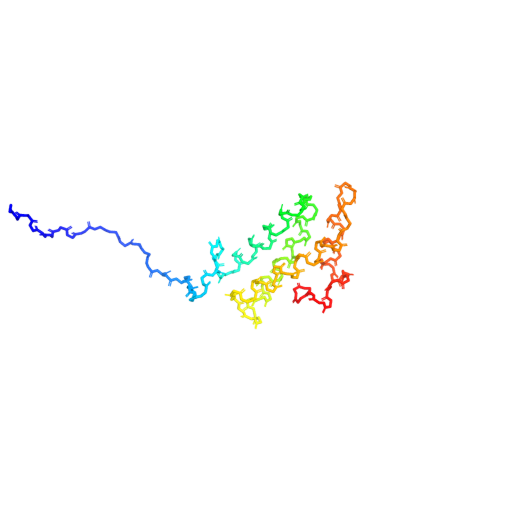 754 C CA . PRO A 1 105 ? -7.520 0.260 11.834 1.00 88.44 105 PRO A CA 1
ATOM 755 C C . PRO A 1 105 ? -6.540 -0.742 11.210 1.00 88.44 105 PRO A C 1
ATOM 757 O O . PRO A 1 105 ? -5.421 -0.887 11.697 1.00 88.44 105 PRO A O 1
ATOM 760 N N . ALA A 1 106 ? -6.920 -1.382 10.100 1.00 88.44 106 ALA A N 1
ATOM 761 C CA . ALA A 1 106 ? -6.056 -2.337 9.408 1.00 88.44 106 ALA A CA 1
ATOM 762 C C . ALA A 1 106 ? -4.810 -1.660 8.811 1.00 88.44 106 ALA A C 1
ATOM 764 O O . ALA A 1 106 ? -3.707 -2.197 8.895 1.00 88.44 106 ALA A O 1
ATOM 765 N N . ALA A 1 107 ? -4.971 -0.458 8.252 1.00 88.00 107 ALA A N 1
ATOM 766 C CA . ALA A 1 107 ? -3.884 0.374 7.752 1.00 88.00 107 ALA A CA 1
ATOM 767 C C . ALA A 1 107 ? -2.910 0.773 8.871 1.00 88.00 107 ALA A C 1
ATOM 769 O O . ALA A 1 107 ? -1.696 0.754 8.674 1.00 88.00 107 ALA A O 1
ATOM 770 N N . GLU A 1 108 ? -3.419 1.106 10.059 1.00 88.69 108 GLU A N 1
ATOM 771 C CA . GLU A 1 108 ? -2.581 1.397 11.225 1.00 88.69 108 GLU A CA 1
ATOM 772 C C . GLU A 1 108 ? -1.828 0.170 11.733 1.00 88.69 108 GLU A C 1
ATOM 774 O O . GLU A 1 108 ? -0.663 0.294 12.112 1.00 88.69 108 GLU A O 1
ATOM 779 N N . ASP A 1 109 ? -2.465 -1.001 11.740 1.00 88.12 109 ASP A N 1
ATOM 780 C CA . ASP A 1 109 ? -1.796 -2.253 12.088 1.00 88.12 109 ASP A CA 1
ATOM 781 C C . ASP A 1 109 ? -0.689 -2.589 11.084 1.00 88.12 109 ASP A C 1
ATOM 783 O O . ASP A 1 109 ? 0.392 -3.045 11.463 1.00 88.12 109 ASP A O 1
ATOM 787 N N . LEU A 1 110 ? -0.917 -2.307 9.800 1.00 85.56 110 LEU A N 1
ATOM 788 C CA . LEU A 1 110 ? 0.090 -2.453 8.755 1.00 85.56 110 LEU A CA 1
ATOM 789 C C . LEU A 1 110 ? 1.269 -1.492 8.997 1.00 85.56 110 LEU A C 1
ATOM 791 O O . LEU A 1 110 ? 2.421 -1.920 9.016 1.00 85.56 110 LEU A O 1
ATOM 795 N N . ALA A 1 111 ? 0.987 -0.218 9.292 1.00 85.56 111 ALA A N 1
ATOM 796 C CA . ALA A 1 111 ? 2.000 0.797 9.595 1.00 85.56 111 ALA A CA 1
ATOM 797 C C . ALA A 1 111 ? 2.808 0.486 10.869 1.00 85.56 111 ALA A C 1
ATOM 799 O O . ALA A 1 111 ? 4.009 0.750 10.933 1.00 85.56 111 ALA A O 1
ATOM 800 N N . LYS A 1 112 ? 2.170 -0.113 11.881 1.00 86.06 112 LYS A N 1
ATOM 801 C CA . LYS A 1 112 ? 2.810 -0.544 13.137 1.00 86.06 112 LYS A CA 1
ATOM 802 C C . LYS A 1 112 ? 3.478 -1.915 13.044 1.00 86.06 112 LYS A C 1
ATOM 804 O O . LYS A 1 112 ? 4.075 -2.358 14.024 1.00 86.06 112 LYS A O 1
ATOM 809 N N . LYS A 1 113 ? 3.400 -2.577 11.888 1.00 83.38 113 LYS A N 1
ATOM 810 C CA 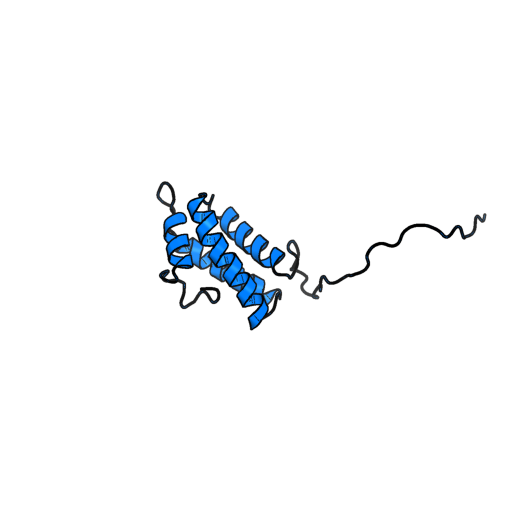. LYS A 1 113 ? 3.892 -3.942 11.660 1.00 83.38 113 LYS A CA 1
ATOM 811 C C . LYS A 1 113 ? 3.239 -5.011 12.541 1.00 83.38 113 LYS A C 1
ATOM 813 O O . LYS A 1 113 ? 3.838 -6.045 12.829 1.00 83.38 113 LYS A O 1
ATOM 818 N N . THR A 1 114 ? 2.014 -4.758 12.985 1.00 82.00 114 THR A N 1
ATOM 819 C CA . THR A 1 114 ? 1.198 -5.669 13.798 1.00 82.00 114 THR A CA 1
ATOM 820 C C . THR A 1 114 ? 0.171 -6.434 12.966 1.00 82.00 114 THR A C 1
ATOM 822 O O . THR A 1 114 ? -0.460 -7.358 13.479 1.00 82.00 114 THR A O 1
ATOM 825 N N . ALA A 1 115 ? 0.020 -6.100 11.681 1.00 79.31 115 ALA A N 1
ATOM 826 C CA . ALA A 1 115 ? -0.874 -6.805 10.772 1.00 79.31 115 ALA A CA 1
ATOM 827 C C . ALA A 1 115 ? -0.419 -8.251 10.507 1.00 79.31 115 ALA A C 1
ATOM 829 O O . ALA A 1 115 ? 0.766 -8.540 10.327 1.00 79.31 115 ALA A O 1
ATOM 830 N N . LYS A 1 116 ? -1.388 -9.167 10.406 1.00 75.50 116 LYS A N 1
ATOM 831 C CA . LYS A 1 116 ? -1.143 -10.598 10.143 1.00 75.50 116 LYS A CA 1
ATOM 832 C C . LYS A 1 116 ? -0.478 -10.862 8.794 1.00 75.50 116 LYS A C 1
ATOM 834 O O . LYS A 1 116 ? 0.242 -11.848 8.672 1.00 75.50 116 LYS A O 1
ATOM 839 N N . ILE A 1 117 ? -0.681 -9.973 7.823 1.00 74.25 117 ILE A N 1
ATOM 840 C CA . ILE A 1 117 ? -0.076 -10.034 6.492 1.00 74.25 117 ILE A CA 1
ATOM 841 C C . ILE A 1 117 ? 1.436 -9.727 6.517 1.00 74.25 117 ILE A C 1
ATOM 843 O O . ILE A 1 117 ? 2.143 -10.113 5.596 1.00 74.25 117 ILE A O 1
ATOM 847 N N . CYS A 1 118 ? 1.981 -9.076 7.554 1.00 76.19 118 CYS A N 1
ATOM 848 C CA . CYS A 1 118 ? 3.379 -8.611 7.576 1.00 76.19 118 CYS A CA 1
ATOM 849 C C . CYS A 1 118 ? 4.461 -9.679 7.310 1.00 76.19 118 CYS A C 1
ATOM 851 O O . CYS A 1 118 ? 5.433 -9.364 6.632 1.00 76.19 118 CYS A O 1
ATOM 853 N N . PRO A 1 119 ? 4.328 -10.946 7.749 1.00 70.69 119 PRO A N 1
ATOM 854 C CA . PRO A 1 119 ? 5.282 -12.000 7.397 1.00 70.69 119 PRO A CA 1
ATOM 855 C C . PRO A 1 119 ? 5.305 -12.362 5.903 1.00 70.69 119 PRO A C 1
ATOM 857 O O . PRO A 1 119 ? 6.286 -12.932 5.432 1.00 70.69 119 PRO A O 1
ATOM 860 N N . ILE A 1 120 ? 4.226 -12.073 5.168 1.00 65.69 120 ILE A N 1
ATOM 861 C CA . ILE A 1 120 ? 4.076 -12.369 3.733 1.00 65.69 120 ILE A CA 1
ATOM 862 C C . ILE A 1 120 ? 4.040 -11.104 2.863 1.00 65.69 120 ILE A C 1
ATOM 864 O O . ILE A 1 120 ? 4.133 -11.202 1.642 1.00 65.69 120 ILE A O 1
ATOM 868 N N . PHE A 1 121 ? 3.929 -9.928 3.482 1.00 68.50 121 PHE A N 1
ATOM 869 C CA . PHE A 1 121 ? 3.960 -8.618 2.851 1.00 68.50 121 PHE A CA 1
ATOM 870 C C . PHE A 1 121 ? 5.390 -8.066 2.957 1.00 68.50 121 PHE A C 1
ATOM 872 O O . PHE A 1 121 ? 5.757 -7.537 4.003 1.00 68.50 121 PHE A O 1
ATOM 879 N N . PRO A 1 122 ? 6.220 -8.154 1.900 1.00 62.97 122 PRO A N 1
ATOM 880 C CA . PRO A 1 122 ? 7.645 -7.802 1.952 1.00 62.97 122 PRO A CA 1
ATOM 881 C C . PRO A 1 122 ? 7.912 -6.300 2.154 1.00 62.97 122 PRO A C 1
ATOM 883 O O . PRO A 1 122 ? 9.067 -5.879 2.187 1.00 62.97 122 PRO A O 1
ATOM 886 N N . PHE A 1 123 ? 6.851 -5.499 2.256 1.00 64.50 123 PHE A N 1
ATOM 887 C CA . PHE A 1 123 ? 6.862 -4.049 2.444 1.00 64.50 123 PHE A CA 1
ATOM 888 C C . PHE A 1 123 ? 6.375 -3.624 3.836 1.00 64.50 123 PHE A C 1
ATOM 890 O O . PHE A 1 123 ? 6.314 -2.430 4.125 1.00 64.50 123 PHE A O 1
ATOM 897 N N . CYS A 1 124 ? 6.051 -4.603 4.684 1.00 66.31 124 CYS A N 1
ATOM 898 C CA . CYS A 1 124 ? 6.062 -4.458 6.129 1.00 66.31 124 CYS A CA 1
ATOM 899 C C . CYS A 1 124 ? 7.521 -4.671 6.617 1.00 66.31 124 CYS A C 1
ATOM 901 O O . CYS A 1 124 ? 7.935 -3.998 7.586 1.00 66.31 124 CYS A O 1
#

Sequence (124 aa):
MSIGLIGAGALSIGVGCKGASSASGECLSYSCDEDGAKAMLWATVDETYQPSERAKTALGQVIDAGASKMKQDQGFTPESFELARQNMKKFLDEVPEGGEDPLGPAAEDLAKKTAKICPIFPFC

pLDDT: mean 72.97, std 18.05, range [32.62, 90.5]

Secondary structure (DSSP, 8-state):
----------------------TT----SS-SSHHHHHHHHHHHHHTT----HHHHHHHHHHHHHHHHHHHHHT-S-HHHHHHHHHHHHHHHHHS-S-SSSSHHHHHHHHHTT-STTTTT-TT-

Radius of gyration: 20.32 Å; chains: 1; bounding box: 35×40×72 Å

Foldseek 3Di:
DDDDDDDDDDDDDDDPPPQDADPVGPVPPAGLALRSLLVLLVVLCVVQDDADPLLCVLLVLLSNLQSVVCCVPPGSDPVSSVLQSVLSNVLSVPFDPDDPHRRNVSSNCSSVVNHPSNVVNVSD